Protein AF-A0A529XUH7-F1 (afdb_monomer_lite)

Sequence (146 aa):
YGPSGLPHIGTFGEVARTTMVRHAFRVLTQDKVKTKLLCFSDDMDGMRKIPDNVPDRAALEPYLHMPLTSVPNPFGGDYASFADHNNAMLCRFLDTFGFDYEFASATKYYKAGRFDEVLLRAAERYDDIMGVMLPTLGPERQATYS

pLDDT: mean 94.02, std 7.3, range [49.97, 98.38]

Foldseek 3Di:
DELLDADDVVNVVVLVVVVVVVVVVCVVCVVPDDDAAEDEYAQQFFNQDRDPPFPDRVQQVVRGGGRQLPACCRPDDDQRGSSSVRLVNSVVVCVVVPRGHHYHYPVVCVVVCVCVVVVVVCVVCVVVVCVVVLVVDDPVVNVVVD

Secondary structure (DSSP, 8-state):
---SS---HHHHHHHHHHHHHHHHHHHHHTT-S----EEEE-TTSB--S--TTSS-SGGGGGGTTSBGGGSPPSS-SS-SSHHHHHHHHHHHHHHHTT---EEEEHHHHHHTTTTHHHHHHHHHTHHHHHHHHGGGS-HHHHTT--

Structure (mmCIF, N/CA/C/O backbone):
data_AF-A0A529XUH7-F1
#
_entry.id   AF-A0A529XUH7-F1
#
loop_
_atom_site.group_PDB
_atom_site.id
_atom_site.type_symbol
_atom_site.label_atom_id
_atom_site.label_alt_id
_atom_site.label_comp_id
_atom_site.label_asym_id
_atom_site.label_entity_id
_atom_site.label_seq_id
_atom_site.pdbx_PDB_ins_code
_atom_site.Cartn_x
_atom_site.Cartn_y
_atom_site.Cartn_z
_atom_site.occupancy
_atom_site.B_iso_or_equiv
_atom_site.auth_seq_id
_atom_site.auth_comp_id
_atom_site.auth_asym_id
_atom_site.auth_atom_id
_atom_site.pdbx_PDB_model_num
ATOM 1 N N . TYR A 1 1 ? 2.245 0.420 2.020 1.00 90.19 1 TYR A N 1
ATOM 2 C CA . TYR A 1 1 ? 3.529 -0.327 2.006 1.00 90.19 1 TYR A CA 1
ATOM 3 C C . TYR A 1 1 ? 3.799 -0.687 0.569 1.00 90.19 1 TYR A C 1
ATOM 5 O O . TYR A 1 1 ? 2.975 -1.371 -0.015 1.00 90.19 1 TYR A O 1
ATOM 13 N N . GLY A 1 2 ? 4.912 -0.232 -0.004 1.00 92.12 2 GLY A N 1
ATOM 14 C CA . GLY A 1 2 ? 5.299 -0.638 -1.354 1.00 92.12 2 GLY A CA 1
ATOM 15 C C . GLY A 1 2 ? 6.023 -1.986 -1.309 1.00 92.12 2 GLY A C 1
ATOM 16 O O . GLY A 1 2 ? 7.151 -2.020 -0.809 1.00 92.12 2 GLY A O 1
ATOM 17 N N . PRO A 1 3 ? 5.456 -3.086 -1.840 1.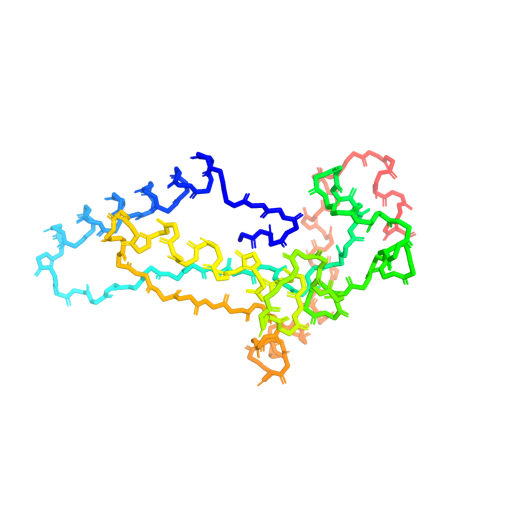00 91.88 3 PRO A N 1
ATOM 18 C CA . PRO A 1 3 ? 6.078 -4.411 -1.801 1.00 91.88 3 PRO A CA 1
ATOM 19 C C . PRO A 1 3 ? 7.177 -4.565 -2.862 1.00 91.88 3 PRO A C 1
ATOM 21 O O . PRO A 1 3 ? 7.343 -5.626 -3.457 1.00 91.88 3 PRO A O 1
ATOM 24 N N . SER A 1 4 ? 7.948 -3.503 -3.109 1.00 87.12 4 SER A N 1
ATOM 25 C CA . SER A 1 4 ? 9.126 -3.506 -3.982 1.00 87.12 4 SER A CA 1
ATOM 26 C C . SER A 1 4 ? 10.385 -4.033 -3.276 1.00 87.12 4 SER A C 1
ATOM 28 O O . SER A 1 4 ? 11.462 -4.050 -3.863 1.00 87.12 4 SER A O 1
ATOM 30 N N . GLY A 1 5 ? 10.275 -4.409 -2.001 1.00 87.94 5 GLY A N 1
ATOM 31 C CA . GLY A 1 5 ? 11.354 -4.957 -1.187 1.00 87.94 5 GLY A CA 1
ATOM 32 C C . GLY A 1 5 ? 10.837 -5.488 0.148 1.00 87.94 5 GLY A C 1
ATOM 33 O O . GLY A 1 5 ? 9.671 -5.296 0.497 1.00 87.94 5 GLY A O 1
ATOM 34 N N . LEU A 1 6 ? 11.711 -6.155 0.899 1.00 90.12 6 LEU A N 1
ATOM 35 C CA . LEU A 1 6 ? 11.368 -6.759 2.187 1.00 90.12 6 LEU A CA 1
ATOM 36 C C . LEU A 1 6 ? 10.970 -5.708 3.241 1.00 90.12 6 LEU A C 1
ATOM 38 O O . LEU A 1 6 ? 11.495 -4.589 3.221 1.00 90.12 6 LEU A O 1
ATOM 42 N N . PRO A 1 7 ? 10.074 -6.057 4.186 1.00 91.31 7 PRO A N 1
ATOM 43 C CA . PRO A 1 7 ? 9.758 -5.182 5.309 1.00 91.31 7 PRO A CA 1
ATOM 44 C C . PRO A 1 7 ? 11.017 -4.903 6.142 1.00 91.31 7 PRO A C 1
ATOM 46 O O . PRO A 1 7 ? 11.834 -5.790 6.384 1.00 91.31 7 PRO A O 1
ATOM 49 N N . HIS A 1 8 ? 11.165 -3.662 6.600 1.00 90.88 8 HIS A N 1
ATOM 50 C CA . HIS A 1 8 ? 12.285 -3.231 7.440 1.00 90.88 8 HIS A CA 1
ATOM 51 C C . HIS A 1 8 ? 11.778 -2.513 8.697 1.00 90.88 8 HIS A C 1
ATOM 53 O O . HIS A 1 8 ? 10.577 -2.325 8.894 1.00 90.88 8 HIS A O 1
ATOM 59 N N . ILE A 1 9 ? 12.696 -2.062 9.558 1.00 93.38 9 ILE A N 1
ATOM 60 C CA . ILE A 1 9 ? 12.350 -1.392 10.825 1.00 93.38 9 ILE A CA 1
ATOM 61 C C . ILE A 1 9 ? 11.463 -0.145 10.640 1.00 93.38 9 ILE A C 1
ATOM 63 O O . ILE A 1 9 ? 10.689 0.212 11.525 1.00 93.38 9 ILE A O 1
ATOM 67 N N . GLY A 1 10 ? 11.525 0.495 9.470 1.00 93.19 10 GLY A N 1
ATOM 68 C CA . GLY A 1 10 ? 10.641 1.605 9.114 1.00 93.19 10 GLY A CA 1
ATOM 69 C C . GLY A 1 10 ? 9.190 1.149 8.959 1.00 93.19 10 GLY A C 1
ATOM 70 O O . GLY A 1 10 ? 8.304 1.749 9.563 1.00 93.19 10 GLY A O 1
ATOM 71 N N . THR A 1 11 ? 8.966 0.038 8.250 1.00 92.50 11 THR A N 1
ATOM 72 C CA . THR A 1 11 ? 7.651 -0.608 8.102 1.00 92.50 11 THR A CA 1
ATOM 73 C C . THR A 1 11 ? 7.065 -0.998 9.458 1.00 92.50 11 THR A C 1
ATOM 75 O O . THR A 1 11 ? 5.899 -0.724 9.732 1.00 92.50 11 THR A O 1
ATOM 78 N N . PHE A 1 12 ? 7.889 -1.566 10.348 1.00 94.25 12 PHE A N 1
ATOM 79 C CA . PHE A 1 12 ? 7.486 -1.829 11.732 1.00 94.25 12 PHE A CA 1
ATOM 80 C C . PHE A 1 12 ? 7.043 -0.547 12.438 1.00 94.25 12 PHE A C 1
ATOM 82 O O . PHE A 1 12 ? 5.968 -0.501 13.028 1.00 94.25 12 PHE A O 1
ATOM 89 N N . GLY A 1 13 ? 7.863 0.504 12.360 1.00 95.69 13 GLY A N 1
ATOM 90 C CA . GLY A 1 13 ? 7.588 1.780 13.011 1.00 95.69 13 GLY A CA 1
ATOM 91 C C . GLY A 1 13 ? 6.272 2.414 12.556 1.00 95.69 13 GLY A C 1
ATOM 92 O O . GLY A 1 13 ? 5.567 2.992 13.380 1.00 95.69 13 GLY A O 1
ATOM 93 N N . GLU A 1 14 ? 5.915 2.298 11.277 1.00 94.81 14 GLU A N 1
ATOM 94 C CA . GLU A 1 14 ? 4.631 2.782 10.752 1.00 94.81 14 GLU A CA 1
ATOM 95 C C . GLU A 1 14 ? 3.436 2.056 11.380 1.00 94.81 14 GLU A C 1
ATOM 97 O O . GLU A 1 14 ? 2.524 2.710 11.894 1.00 94.81 14 GLU A O 1
ATOM 102 N N . VAL A 1 15 ? 3.455 0.720 11.414 1.00 95.94 15 VAL A N 1
ATOM 103 C CA . VAL A 1 15 ? 2.365 -0.069 12.012 1.00 95.94 15 VAL A CA 1
ATOM 104 C C . VAL A 1 15 ? 2.319 0.114 13.531 1.00 95.94 15 VAL A C 1
ATOM 106 O O . VAL A 1 15 ? 1.240 0.298 14.100 1.00 95.94 15 VAL A O 1
ATOM 109 N N . ALA A 1 16 ? 3.478 0.148 14.192 1.00 97.06 16 ALA A N 1
ATOM 110 C CA . ALA A 1 16 ? 3.589 0.351 15.632 1.00 97.06 16 ALA A CA 1
ATOM 111 C C . ALA A 1 16 ? 3.014 1.705 16.066 1.00 97.06 16 ALA A C 1
ATOM 113 O O . ALA A 1 16 ? 2.186 1.751 16.976 1.00 97.06 16 ALA A O 1
ATOM 114 N N . ARG A 1 17 ? 3.379 2.805 15.391 1.00 97.56 17 ARG A N 1
ATOM 115 C CA . ARG A 1 17 ? 2.857 4.144 15.718 1.00 97.56 17 ARG A CA 1
ATOM 116 C C . ARG A 1 17 ? 1.345 4.223 15.541 1.00 97.56 17 ARG A C 1
ATOM 118 O O . ARG A 1 17 ? 0.653 4.696 16.441 1.00 97.56 17 ARG A O 1
ATOM 125 N N . THR A 1 18 ? 0.813 3.713 14.432 1.00 97.00 18 THR A N 1
ATOM 126 C CA . THR A 1 18 ? -0.641 3.686 14.208 1.00 97.00 18 THR A CA 1
ATOM 127 C C . THR A 1 18 ? -1.353 2.829 15.255 1.00 97.00 18 THR A C 1
ATOM 129 O O . THR A 1 18 ? -2.420 3.202 15.743 1.00 97.00 18 THR A O 1
ATOM 132 N N . THR A 1 19 ? -0.738 1.721 15.676 1.00 97.19 19 THR A N 1
ATOM 133 C CA . THR A 1 19 ? -1.258 0.870 16.755 1.00 97.19 19 THR A CA 1
ATOM 134 C C . THR A 1 19 ? -1.298 1.608 18.093 1.00 97.19 19 THR A C 1
ATOM 136 O O . THR A 1 19 ? -2.304 1.522 18.793 1.00 97.19 19 THR A O 1
ATOM 139 N N . MET A 1 20 ? -0.262 2.383 18.437 1.00 97.88 20 MET A N 1
ATOM 140 C CA . MET A 1 20 ? -0.237 3.201 19.658 1.00 97.88 20 MET A CA 1
ATOM 141 C C . MET A 1 20 ? -1.360 4.247 19.663 1.00 97.88 20 MET A C 1
ATOM 143 O O . MET A 1 20 ? -2.070 4.384 20.659 1.00 97.88 20 MET A O 1
ATOM 147 N N . VAL A 1 21 ? -1.578 4.937 18.536 1.00 98.00 21 VAL A N 1
ATOM 148 C CA . VAL A 1 21 ? -2.680 5.906 18.386 1.00 98.00 21 VAL A CA 1
ATOM 149 C C . VAL A 1 21 ? -4.038 5.213 18.511 1.00 98.00 21 VAL A C 1
ATOM 151 O O . VAL A 1 21 ? -4.900 5.668 19.265 1.00 98.00 21 VAL A O 1
ATOM 154 N N . ARG A 1 22 ? -4.224 4.074 17.830 1.00 97.62 22 ARG A N 1
ATOM 155 C CA . ARG A 1 22 ? -5.447 3.267 17.934 1.00 97.62 22 ARG A CA 1
ATOM 156 C C . ARG A 1 22 ? -5.695 2.811 19.371 1.00 97.62 22 ARG A C 1
ATOM 158 O O . ARG A 1 22 ? -6.832 2.864 19.829 1.00 97.62 22 ARG A O 1
ATOM 165 N N . HIS A 1 23 ? -4.658 2.381 20.086 1.00 97.62 23 HIS A N 1
ATOM 166 C CA . HIS A 1 23 ? -4.763 1.980 21.485 1.00 97.62 23 HIS A CA 1
ATOM 167 C C . HIS A 1 23 ? -5.216 3.146 22.370 1.00 97.62 23 HIS A C 1
ATOM 169 O O . HIS A 1 23 ? -6.195 3.000 23.098 1.00 97.62 23 HIS A O 1
ATOM 175 N N . ALA A 1 24 ? -4.586 4.319 22.251 1.00 98.38 24 ALA A N 1
ATOM 176 C CA . ALA A 1 24 ? -4.993 5.509 22.998 1.00 98.38 24 ALA A CA 1
ATOM 177 C C . ALA A 1 24 ? -6.465 5.875 22.732 1.00 98.38 24 ALA A C 1
ATOM 179 O O . ALA A 1 24 ? -7.225 6.118 23.669 1.00 98.38 24 ALA A O 1
ATOM 180 N N . PHE A 1 25 ? -6.902 5.833 21.470 1.00 98.31 25 PHE A N 1
ATOM 181 C CA . PHE A 1 25 ? -8.297 6.084 21.103 1.00 98.31 25 PHE A CA 1
ATOM 182 C C . PHE A 1 25 ? -9.264 5.062 21.721 1.00 98.31 25 PHE A C 1
ATOM 184 O O . PHE A 1 25 ? -10.310 5.433 22.257 1.00 98.31 25 PHE A O 1
ATOM 191 N N . ARG A 1 26 ? -8.915 3.773 21.691 1.00 98.00 26 ARG A N 1
ATOM 192 C CA . ARG A 1 26 ? -9.705 2.700 22.315 1.00 98.00 26 ARG A CA 1
ATOM 193 C C . ARG A 1 26 ? -9.840 2.889 23.826 1.00 98.00 26 ARG A C 1
ATOM 195 O O . ARG A 1 26 ? -10.947 2.782 24.345 1.00 98.00 26 ARG A O 1
ATOM 202 N N . VAL A 1 27 ? -8.751 3.248 24.510 1.00 98.31 27 VAL A N 1
ATOM 203 C CA . VAL A 1 27 ? -8.752 3.541 25.954 1.00 98.31 27 VAL A CA 1
ATOM 204 C C . VAL A 1 27 ? -9.662 4.730 26.272 1.00 98.31 27 VAL A C 1
ATOM 206 O O . VAL A 1 27 ? -10.532 4.620 27.134 1.00 98.31 27 VAL A O 1
ATOM 209 N N . LEU A 1 28 ? -9.526 5.842 25.541 1.00 98.38 28 LEU A N 1
ATOM 210 C CA . LEU A 1 28 ? -10.346 7.045 25.742 1.00 98.38 28 LEU A CA 1
ATOM 211 C C . LEU A 1 28 ? -11.838 6.798 25.491 1.00 98.38 28 LEU A C 1
ATOM 213 O O . LEU A 1 28 ? -12.691 7.365 26.170 1.00 98.38 28 LEU A O 1
ATOM 217 N N . THR A 1 29 ? -12.158 5.945 24.520 1.00 98.31 29 THR A N 1
ATOM 218 C CA . THR A 1 29 ? -13.543 5.617 24.157 1.00 98.31 29 THR A CA 1
ATOM 219 C C . THR A 1 29 ? -14.107 4.425 24.927 1.00 98.31 29 THR A C 1
ATOM 221 O O . THR A 1 29 ? -15.269 4.077 24.715 1.00 98.31 29 THR A O 1
ATOM 224 N N . GLN A 1 30 ? -13.326 3.811 25.827 1.00 97.69 30 GLN A N 1
ATOM 225 C CA . GLN A 1 30 ? -13.686 2.576 26.536 1.00 97.69 30 GLN A CA 1
ATOM 226 C C . GLN A 1 30 ? -14.168 1.480 25.572 1.00 97.69 30 GLN A C 1
ATOM 228 O O . GLN A 1 30 ? -15.177 0.823 25.822 1.00 97.69 30 GLN A O 1
ATOM 233 N N . ASP A 1 31 ? -13.505 1.363 24.418 1.00 97.50 31 ASP A N 1
ATOM 234 C CA . ASP A 1 31 ? -13.850 0.437 23.333 1.00 97.50 31 ASP A CA 1
ATOM 235 C C . ASP A 1 31 ? -15.295 0.564 22.785 1.00 97.50 31 ASP A C 1
ATOM 237 O O . ASP A 1 31 ? -15.755 -0.295 22.031 1.00 97.50 31 ASP A O 1
ATOM 241 N N . LYS A 1 32 ? -16.021 1.656 23.084 1.00 98.25 32 LYS A N 1
ATOM 242 C CA . LYS A 1 32 ? -17.388 1.892 22.565 1.00 98.25 32 LYS A CA 1
ATOM 243 C C . LYS A 1 32 ? -17.414 2.140 21.058 1.00 98.25 32 LYS A C 1
ATOM 245 O O . LYS A 1 32 ? -18.438 1.925 20.413 1.00 98.25 32 LYS A O 1
ATOM 250 N N . VAL A 1 33 ? -16.296 2.597 20.493 1.00 97.50 33 VAL A N 1
ATOM 251 C CA . VAL A 1 33 ? -16.131 2.833 19.057 1.00 97.50 33 VAL A CA 1
ATOM 252 C C . VAL A 1 33 ? -15.225 1.750 18.483 1.00 97.50 33 VAL A C 1
ATOM 254 O O . VAL A 1 33 ? -14.057 1.631 18.854 1.00 97.50 33 VAL A O 1
ATOM 257 N N . LYS A 1 34 ? -15.759 0.962 17.545 1.00 96.31 34 LYS A N 1
ATOM 258 C CA . LYS A 1 34 ? -14.978 -0.067 16.851 1.00 96.31 34 LYS A CA 1
ATOM 259 C C . LYS A 1 34 ? -13.894 0.586 15.999 1.00 96.31 34 LYS A C 1
ATOM 261 O O . LYS A 1 34 ? -14.145 1.559 15.296 1.00 96.31 34 LYS A O 1
ATOM 266 N N . THR A 1 35 ? -12.700 0.006 16.023 1.00 97.06 35 THR A N 1
ATOM 267 C CA . THR A 1 35 ? -11.559 0.472 15.228 1.00 97.06 35 THR A CA 1
ATOM 268 C C . THR A 1 35 ? -10.911 -0.687 14.492 1.00 97.06 35 THR A C 1
ATOM 270 O O . THR A 1 35 ? -10.843 -1.807 15.003 1.00 97.06 35 THR A O 1
ATOM 273 N N . LYS A 1 36 ? -10.379 -0.393 13.308 1.00 96.56 36 LYS A N 1
ATOM 274 C CA . LYS A 1 36 ? -9.644 -1.332 12.464 1.00 96.56 36 LYS A CA 1
ATOM 275 C C . LYS A 1 36 ? -8.371 -0.650 11.979 1.00 96.56 36 LYS A C 1
ATOM 277 O O . LYS A 1 36 ? -8.436 0.489 11.524 1.00 96.56 36 LYS A O 1
ATOM 282 N N . LEU A 1 37 ? -7.236 -1.335 12.089 1.00 97.06 37 LEU A N 1
ATOM 283 C CA . LEU A 1 37 ? -5.997 -0.911 11.445 1.00 97.06 37 LEU A CA 1
ATOM 284 C C . LEU A 1 37 ? -5.931 -1.600 10.083 1.00 97.06 37 LEU A C 1
ATOM 286 O O . LEU A 1 37 ? -5.914 -2.824 10.021 1.00 97.06 37 LEU A O 1
ATOM 290 N N . LEU A 1 38 ? -5.920 -0.823 9.002 1.00 97.00 38 LEU A N 1
ATOM 291 C CA . LEU A 1 38 ? -5.753 -1.350 7.650 1.00 97.00 38 LEU A CA 1
ATOM 292 C C . LEU A 1 38 ? -4.277 -1.240 7.254 1.00 97.00 38 LEU A C 1
ATOM 294 O O . LEU A 1 38 ? -3.744 -0.135 7.165 1.00 97.00 38 LEU A O 1
ATOM 298 N N . CYS A 1 39 ? -3.617 -2.371 7.020 1.00 97.06 39 CYS A N 1
ATOM 299 C CA . CYS A 1 39 ? -2.288 -2.403 6.424 1.00 97.06 39 CYS A CA 1
ATOM 300 C C . CYS A 1 39 ? -2.447 -2.510 4.905 1.00 97.06 39 CYS A C 1
ATOM 302 O O . CYS A 1 39 ? -2.705 -3.585 4.363 1.00 97.06 39 CYS A O 1
ATOM 304 N N . PHE A 1 40 ? -2.366 -1.366 4.231 1.00 97.50 40 PHE A N 1
ATOM 305 C CA . PHE A 1 40 ? -2.563 -1.271 2.790 1.00 97.50 40 PHE A CA 1
ATOM 306 C C . PHE A 1 40 ? -1.236 -1.475 2.046 1.00 97.50 40 PHE A C 1
ATOM 308 O O . PHE A 1 40 ? -0.237 -0.809 2.341 1.00 97.50 40 PHE A O 1
ATOM 315 N N . SER A 1 41 ? -1.221 -2.410 1.100 1.00 97.88 41 SER A N 1
ATOM 316 C CA . SER A 1 41 ? -0.096 -2.686 0.215 1.00 97.88 41 SER A CA 1
ATOM 317 C C . SER A 1 41 ? -0.333 -2.057 -1.148 1.00 97.88 41 SER A C 1
ATOM 319 O O . SER A 1 41 ? -1.310 -2.381 -1.822 1.00 97.88 41 SER A O 1
ATOM 321 N N . ASP A 1 42 ? 0.595 -1.205 -1.567 1.00 97.31 42 ASP A N 1
ATOM 322 C CA . ASP A 1 42 ? 0.609 -0.498 -2.849 1.00 97.31 42 ASP A CA 1
ATOM 323 C C . ASP A 1 42 ? 1.138 -1.426 -3.959 1.00 97.31 42 ASP A C 1
ATOM 325 O O . ASP A 1 42 ? 1.987 -1.079 -4.771 1.00 97.3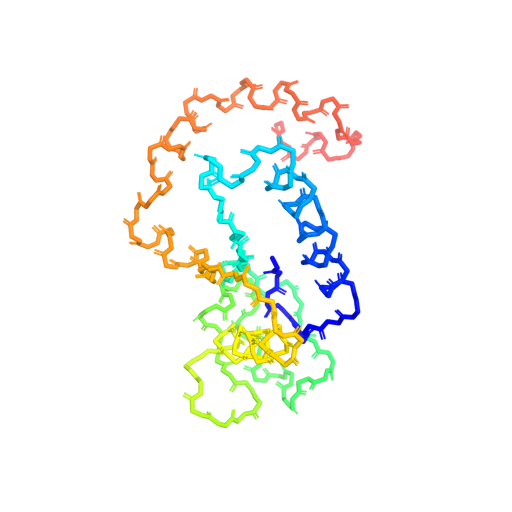1 42 ASP A O 1
ATOM 329 N N . ASP A 1 43 ? 0.669 -2.674 -3.967 1.00 97.62 43 ASP A N 1
ATOM 330 C CA . ASP A 1 43 ? 1.178 -3.767 -4.803 1.00 97.62 43 ASP A CA 1
ATOM 331 C C . ASP A 1 43 ? 0.833 -3.657 -6.297 1.00 97.62 43 ASP A C 1
ATOM 333 O O . ASP A 1 43 ? 1.282 -4.469 -7.108 1.00 97.62 43 ASP A O 1
ATOM 337 N N . MET A 1 44 ? 0.054 -2.640 -6.659 1.00 97.81 44 MET A N 1
ATOM 338 C CA . MET A 1 44 ? -0.227 -2.270 -8.042 1.00 97.81 44 MET A CA 1
ATOM 339 C C . MET A 1 44 ? 0.790 -1.263 -8.598 1.00 97.81 44 MET A C 1
ATOM 341 O O . MET A 1 44 ? 0.808 -1.039 -9.809 1.00 97.81 44 MET A O 1
ATOM 345 N N . ASP A 1 45 ? 1.646 -0.680 -7.749 1.00 96.81 45 ASP A N 1
ATOM 346 C CA . ASP A 1 45 ? 2.701 0.228 -8.193 1.00 96.81 45 ASP A CA 1
ATOM 347 C C . ASP A 1 45 ? 3.618 -0.455 -9.209 1.00 96.81 45 ASP A C 1
ATOM 349 O O . ASP A 1 45 ? 3.920 -1.648 -9.115 1.00 96.81 45 ASP A O 1
ATOM 353 N N . GLY A 1 46 ? 4.092 0.324 -10.180 1.00 96.56 46 GLY A N 1
ATOM 354 C CA . GLY A 1 46 ? 5.040 -0.158 -11.175 1.00 96.56 46 GLY A CA 1
ATOM 355 C C . GLY A 1 46 ? 6.401 -0.493 -10.558 1.00 96.56 46 GLY A C 1
ATOM 356 O O . GLY A 1 46 ? 6.914 0.250 -9.712 1.00 96.56 46 GLY A O 1
ATOM 357 N N . MET A 1 47 ? 7.048 -1.562 -11.027 1.00 95.88 47 MET A N 1
ATOM 358 C CA . MET A 1 47 ? 8.428 -1.886 -10.663 1.00 95.88 47 MET A CA 1
ATOM 359 C C . MET A 1 47 ? 9.388 -0.823 -11.219 1.00 95.88 47 MET A C 1
ATOM 361 O O . MET A 1 47 ? 9.873 -0.917 -12.342 1.00 95.88 47 MET A O 1
ATOM 365 N N . ARG A 1 48 ? 9.653 0.225 -10.429 1.00 94.12 48 ARG A N 1
ATOM 366 C CA . ARG A 1 48 ? 10.491 1.371 -10.839 1.00 94.12 48 ARG A CA 1
ATOM 367 C C . ARG A 1 48 ? 11.980 1.048 -10.932 1.00 94.12 48 ARG A C 1
ATOM 369 O O . ARG A 1 48 ? 12.707 1.717 -11.656 1.00 94.12 48 ARG A O 1
ATOM 376 N N . LYS A 1 49 ? 12.440 0.082 -10.141 1.00 93.56 49 LYS A N 1
ATOM 377 C CA . LYS A 1 49 ? 13.828 -0.381 -10.092 1.00 93.56 49 LYS A CA 1
ATOM 378 C C . LYS A 1 49 ? 13.856 -1.850 -9.701 1.00 93.56 49 LYS A C 1
ATOM 380 O O . LYS A 1 49 ? 12.993 -2.293 -8.944 1.00 93.56 49 LYS A O 1
ATOM 385 N N . ILE A 1 50 ? 14.872 -2.563 -10.166 1.00 93.88 50 ILE A N 1
ATOM 386 C CA . ILE A 1 50 ? 15.125 -3.953 -9.785 1.00 93.88 50 ILE A CA 1
ATOM 387 C C . ILE A 1 50 ? 16.016 -3.941 -8.537 1.00 93.88 50 ILE A C 1
ATOM 389 O O . ILE A 1 50 ? 17.108 -3.365 -8.606 1.00 93.88 50 ILE A O 1
ATOM 393 N N . PRO A 1 51 ? 15.579 -4.514 -7.401 1.00 90.25 51 PRO A N 1
ATOM 394 C CA . PRO A 1 51 ? 16.396 -4.563 -6.192 1.00 90.25 51 PRO A CA 1
ATOM 395 C C . PRO A 1 51 ? 17.683 -5.366 -6.397 1.00 90.25 51 PRO A C 1
ATOM 397 O O . PRO A 1 51 ? 17.690 -6.363 -7.111 1.00 90.25 51 PRO A O 1
ATOM 400 N N . ASP A 1 52 ? 18.772 -4.965 -5.740 1.00 88.56 52 ASP A N 1
ATOM 401 C CA . ASP A 1 52 ? 20.074 -5.632 -5.900 1.00 88.56 52 ASP A CA 1
ATOM 402 C C . ASP A 1 52 ? 20.131 -7.022 -5.243 1.00 88.56 52 ASP A C 1
ATOM 404 O O . ASP A 1 52 ? 21.020 -7.810 -5.543 1.00 88.56 52 ASP A O 1
ATOM 408 N N . ASN A 1 53 ? 19.192 -7.326 -4.344 1.00 84.12 53 ASN A N 1
ATOM 409 C CA . ASN A 1 53 ? 19.133 -8.573 -3.582 1.00 84.12 53 ASN A CA 1
ATOM 410 C C . ASN A 1 53 ? 18.277 -9.670 -4.241 1.00 84.12 53 ASN A C 1
ATOM 412 O O . ASN A 1 53 ? 18.019 -10.692 -3.604 1.00 84.12 53 ASN A O 1
ATOM 416 N N . VAL A 1 54 ? 17.795 -9.459 -5.470 1.00 91.94 54 VAL A N 1
ATOM 417 C CA . VAL A 1 54 ? 17.085 -10.506 -6.222 1.00 91.94 54 VAL A CA 1
ATOM 418 C C . VAL A 1 54 ? 18.085 -11.500 -6.828 1.00 91.94 54 VAL A C 1
ATOM 420 O O . VAL A 1 54 ? 19.171 -11.081 -7.231 1.00 91.94 54 VAL A O 1
ATOM 423 N N . PRO A 1 55 ? 17.741 -12.797 -6.936 1.00 91.75 55 PRO A N 1
ATOM 424 C CA . PRO A 1 55 ? 18.661 -13.807 -7.470 1.00 91.75 55 PRO A CA 1
ATOM 425 C C . PRO A 1 55 ? 19.098 -13.578 -8.921 1.00 91.75 55 PRO A C 1
ATOM 427 O O . PRO A 1 55 ? 20.260 -13.804 -9.248 1.00 91.75 55 PRO A O 1
ATOM 430 N N . ASP A 1 56 ? 18.185 -13.118 -9.778 1.00 92.56 56 ASP A N 1
ATOM 431 C CA . ASP A 1 56 ? 18.459 -12.824 -11.185 1.00 92.56 56 ASP A CA 1
ATOM 432 C C . ASP A 1 56 ? 17.823 -11.485 -11.567 1.00 92.56 56 ASP A C 1
ATOM 434 O O . ASP A 1 56 ? 16.601 -11.341 -11.626 1.00 92.56 56 ASP A O 1
ATOM 438 N N . ARG A 1 57 ? 18.673 -10.480 -11.791 1.00 94.19 57 ARG A N 1
ATOM 439 C CA . ARG A 1 57 ? 18.230 -9.140 -12.188 1.00 94.19 57 ARG A CA 1
ATOM 440 C C . ARG A 1 57 ? 17.814 -9.091 -13.652 1.00 94.19 57 ARG A C 1
ATOM 442 O O . ARG A 1 57 ? 16.819 -8.440 -13.954 1.00 94.19 57 ARG A O 1
ATOM 449 N N . ALA A 1 58 ? 18.537 -9.782 -14.531 1.00 94.94 58 ALA A N 1
ATOM 450 C CA . ALA A 1 58 ? 18.288 -9.758 -15.969 1.00 94.94 58 ALA A CA 1
ATOM 451 C C . ALA A 1 58 ? 16.920 -10.371 -16.297 1.00 94.94 58 ALA A C 1
ATOM 453 O O . ALA A 1 58 ? 16.182 -9.844 -17.125 1.00 94.94 58 ALA A O 1
ATOM 454 N N . ALA A 1 59 ? 16.524 -11.419 -15.565 1.00 94.62 59 ALA A N 1
ATOM 455 C CA . ALA A 1 59 ? 15.195 -12.019 -15.683 1.00 94.62 59 ALA A CA 1
ATOM 456 C C . ALA A 1 59 ? 14.041 -11.044 -15.376 1.00 94.62 59 ALA A C 1
ATOM 458 O O . ALA A 1 59 ? 12.921 -11.256 -15.843 1.00 94.62 59 ALA A O 1
ATOM 459 N N . LEU A 1 60 ? 14.294 -9.982 -14.602 1.00 95.94 60 LEU A N 1
ATOM 460 C CA . LEU A 1 60 ? 13.283 -9.000 -14.207 1.00 95.94 60 LEU A CA 1
ATOM 461 C C . LEU A 1 60 ? 13.276 -7.734 -15.077 1.00 95.94 60 LEU A C 1
ATOM 463 O O . LEU A 1 60 ? 12.294 -6.996 -15.043 1.00 95.94 60 LEU A O 1
ATOM 467 N N . GLU A 1 61 ? 14.306 -7.486 -15.890 1.00 96.19 61 GLU A N 1
ATOM 468 C CA . GLU A 1 61 ? 14.382 -6.315 -16.783 1.00 96.19 61 GLU A CA 1
ATOM 469 C C . GLU A 1 61 ? 13.147 -6.122 -17.678 1.00 96.19 61 GLU A C 1
ATOM 471 O O . GLU A 1 61 ? 12.648 -4.993 -17.733 1.00 96.19 61 GLU A O 1
ATOM 476 N N . PRO A 1 62 ? 12.567 -7.176 -18.296 1.00 97.44 62 PRO A N 1
ATOM 477 C CA . PRO A 1 62 ? 11.372 -7.028 -19.130 1.00 97.44 62 PRO A CA 1
ATOM 478 C C . PRO A 1 62 ? 10.125 -6.552 -18.373 1.00 97.44 62 PRO A C 1
ATOM 480 O O . PRO A 1 62 ? 9.161 -6.120 -18.999 1.00 97.44 62 PRO A O 1
ATOM 483 N N . TYR A 1 63 ? 10.127 -6.641 -17.041 1.00 96.94 63 TYR A N 1
ATOM 484 C CA . TYR A 1 63 ? 8.980 -6.330 -16.190 1.00 96.94 63 TYR A CA 1
ATOM 485 C C . TYR A 1 63 ? 9.075 -4.945 -15.533 1.00 96.94 63 TYR A C 1
ATOM 487 O O . TYR A 1 63 ? 8.233 -4.598 -14.699 1.00 96.94 63 TYR A O 1
ATOM 495 N N . LEU A 1 64 ? 10.087 -4.135 -15.874 1.00 96.56 64 LEU A N 1
ATOM 496 C CA . LEU A 1 64 ? 10.172 -2.745 -15.419 1.00 96.56 64 LEU A CA 1
ATOM 497 C C . LEU A 1 64 ? 8.885 -1.984 -15.764 1.00 96.56 64 LEU A C 1
ATOM 499 O O . LEU A 1 64 ? 8.291 -2.165 -16.823 1.00 96.56 64 LEU A O 1
ATOM 503 N N . HIS A 1 65 ? 8.451 -1.128 -14.839 1.00 95.81 65 HIS A N 1
ATOM 504 C CA . HIS A 1 65 ? 7.205 -0.353 -14.901 1.00 95.81 65 HIS A CA 1
ATOM 505 C C . HIS A 1 65 ? 5.898 -1.162 -14.877 1.00 95.81 65 HIS A C 1
ATOM 507 O O . HIS A 1 65 ? 4.836 -0.557 -14.727 1.00 95.81 65 HIS A O 1
ATOM 513 N N . MET A 1 66 ? 5.937 -2.497 -14.937 1.00 97.62 66 MET A N 1
ATOM 514 C CA . MET A 1 66 ? 4.743 -3.321 -14.737 1.00 97.62 66 MET A CA 1
ATOM 515 C C . MET A 1 66 ? 4.334 -3.338 -13.256 1.00 97.62 66 MET A C 1
ATOM 517 O O . MET A 1 66 ? 5.211 -3.230 -12.393 1.00 97.62 66 MET A O 1
ATOM 521 N N . PRO A 1 67 ? 3.034 -3.498 -12.935 1.00 97.81 67 PRO A N 1
ATOM 522 C CA . PRO A 1 67 ? 2.574 -3.661 -11.556 1.00 97.81 67 PRO A CA 1
ATOM 523 C C . PRO A 1 67 ? 3.332 -4.778 -10.837 1.00 97.81 67 PRO A C 1
ATOM 525 O O . PRO A 1 67 ? 3.536 -5.841 -11.423 1.00 97.81 67 PRO A O 1
ATOM 528 N N . LEU A 1 68 ? 3.702 -4.584 -9.568 1.00 97.88 68 LEU A N 1
ATOM 529 C CA . LEU A 1 68 ? 4.456 -5.583 -8.792 1.00 97.88 68 LEU A CA 1
ATOM 530 C C . LEU A 1 68 ? 3.729 -6.939 -8.679 1.00 97.88 68 LEU A C 1
ATOM 532 O O . LEU A 1 68 ? 4.382 -7.977 -8.578 1.00 97.88 68 LEU A O 1
ATOM 536 N N . THR A 1 69 ? 2.394 -6.951 -8.745 1.00 97.94 69 THR A N 1
ATOM 537 C CA . THR A 1 69 ? 1.566 -8.173 -8.823 1.00 97.94 69 THR A CA 1
ATOM 538 C C . THR A 1 69 ? 1.589 -8.887 -10.176 1.00 97.94 69 THR A C 1
ATOM 540 O O . THR A 1 69 ? 1.110 -10.014 -10.277 1.00 97.94 69 THR A O 1
ATOM 543 N N . SER A 1 70 ? 2.146 -8.264 -11.214 1.00 97.56 70 SER A N 1
ATOM 544 C CA . SER A 1 70 ? 2.364 -8.861 -12.538 1.00 97.56 70 SER A CA 1
ATOM 545 C C . SER A 1 70 ? 3.817 -9.293 -12.765 1.00 97.56 70 SER A C 1
ATOM 547 O O . SER A 1 70 ? 4.104 -9.950 -13.763 1.00 97.56 70 SER A O 1
ATOM 549 N N . VAL A 1 71 ? 4.741 -8.924 -11.871 1.00 97.25 71 VAL A N 1
ATOM 550 C CA . VAL A 1 71 ? 6.155 -9.315 -11.957 1.00 97.25 71 VAL A CA 1
ATOM 551 C C . VAL A 1 71 ? 6.323 -10.734 -11.396 1.00 97.25 71 VAL A C 1
ATOM 553 O O . VAL A 1 71 ? 5.849 -10.988 -10.285 1.00 97.25 71 VAL A O 1
ATOM 556 N N . PRO A 1 72 ? 7.003 -11.663 -12.093 1.00 96.56 72 PRO A N 1
ATOM 557 C CA . PRO A 1 72 ? 7.270 -13.001 -11.572 1.00 96.56 72 PRO A CA 1
ATOM 558 C C . PRO A 1 72 ? 8.048 -12.973 -10.255 1.00 96.56 72 PRO A C 1
ATOM 560 O O . PRO A 1 72 ? 8.892 -12.107 -10.038 1.00 96.56 72 PRO A O 1
ATOM 563 N N . ASN A 1 73 ? 7.789 -13.944 -9.380 1.00 95.31 73 ASN A N 1
ATOM 564 C CA . ASN A 1 73 ? 8.527 -14.106 -8.131 1.00 95.31 73 ASN A CA 1
ATOM 565 C C . ASN A 1 73 ? 9.954 -14.649 -8.394 1.00 95.31 73 ASN A C 1
ATOM 567 O O . ASN A 1 73 ? 10.083 -15.797 -8.823 1.00 95.31 73 ASN A O 1
ATOM 571 N N . PRO A 1 74 ? 11.028 -13.896 -8.086 1.00 93.81 74 PRO A N 1
ATOM 572 C CA . PRO A 1 74 ? 12.402 -14.331 -8.322 1.00 93.81 74 PRO A CA 1
ATOM 573 C C . PRO A 1 74 ? 12.994 -15.114 -7.138 1.00 93.81 74 PRO A C 1
ATOM 575 O O . PRO A 1 74 ? 14.099 -15.628 -7.247 1.00 93.81 74 PRO A O 1
ATOM 578 N N . PHE A 1 75 ? 12.306 -15.183 -5.990 1.00 91.69 75 PHE A N 1
ATOM 579 C CA . PHE A 1 75 ? 12.853 -15.691 -4.722 1.00 91.69 75 PHE A CA 1
ATOM 580 C C . PHE A 1 75 ? 12.603 -17.192 -4.490 1.00 91.69 75 PHE A C 1
ATOM 582 O O . PHE A 1 75 ? 12.950 -17.722 -3.435 1.00 91.69 75 PHE A O 1
ATOM 589 N N . GLY A 1 76 ? 11.984 -17.877 -5.457 1.00 85.88 76 GLY A N 1
ATOM 590 C CA . GLY A 1 76 ? 11.502 -19.249 -5.301 1.00 85.88 76 GLY A CA 1
ATOM 591 C C . GLY A 1 76 ? 10.265 -19.364 -4.395 1.00 85.88 76 GLY A C 1
ATOM 592 O O . GLY A 1 76 ? 9.714 -18.368 -3.916 1.00 85.88 76 GLY A O 1
ATOM 593 N N . GLY A 1 77 ? 9.814 -20.600 -4.169 1.00 87.81 77 GLY A N 1
ATOM 594 C CA . GLY A 1 77 ? 8.563 -20.901 -3.463 1.00 87.81 77 GLY A CA 1
ATOM 595 C C . GLY A 1 77 ? 7.303 -20.636 -4.299 1.00 87.81 77 GLY A C 1
ATOM 596 O O . GLY A 1 77 ? 7.373 -20.114 -5.408 1.00 87.81 77 GLY A O 1
ATOM 597 N N . ASP A 1 78 ? 6.142 -20.966 -3.735 1.00 92.69 78 ASP A N 1
ATOM 598 C CA . ASP A 1 78 ? 4.869 -21.049 -4.474 1.00 92.69 78 ASP A CA 1
ATOM 599 C C . ASP A 1 78 ? 4.069 -19.728 -4.506 1.00 92.69 78 ASP A C 1
ATOM 601 O O . ASP A 1 78 ? 2.838 -19.727 -4.552 1.00 92.69 78 ASP A O 1
ATOM 605 N N . TYR A 1 79 ? 4.749 -18.577 -4.455 1.00 96.44 79 TYR A N 1
ATOM 606 C CA . TYR A 1 79 ? 4.088 -17.271 -4.586 1.00 96.44 79 TYR A CA 1
ATOM 607 C C . TYR A 1 79 ? 3.902 -16.905 -6.057 1.00 96.44 79 TYR A C 1
ATOM 609 O O . TYR A 1 79 ? 4.841 -17.000 -6.846 1.00 96.44 79 TYR A O 1
ATOM 617 N N . ALA A 1 80 ? 2.706 -16.430 -6.410 1.00 96.25 80 ALA A N 1
ATOM 618 C CA . ALA A 1 80 ? 2.336 -16.146 -7.795 1.00 96.25 80 ALA A CA 1
ATOM 619 C C . ALA A 1 80 ? 3.094 -14.955 -8.414 1.00 96.25 80 ALA A C 1
ATOM 621 O O . ALA A 1 80 ? 3.302 -14.930 -9.625 1.00 96.25 80 ALA A O 1
ATOM 622 N N . SER A 1 81 ? 3.524 -13.983 -7.604 1.00 97.25 81 SER A N 1
ATOM 623 C CA . SER A 1 81 ? 4.217 -12.777 -8.071 1.00 97.25 81 SER A CA 1
ATOM 624 C C . SER A 1 81 ? 5.247 -12.256 -7.065 1.00 97.25 81 SER A C 1
ATOM 626 O O . SER A 1 81 ? 5.287 -12.669 -5.900 1.00 97.25 81 SER A O 1
ATOM 628 N N . PHE A 1 82 ? 6.070 -11.307 -7.514 1.00 96.75 82 PHE A N 1
ATOM 629 C CA . PHE A 1 82 ? 7.015 -10.549 -6.695 1.00 96.75 82 PHE A CA 1
ATOM 630 C C . PHE A 1 82 ? 6.312 -9.875 -5.508 1.00 96.75 82 PHE A C 1
ATOM 632 O O . PHE A 1 82 ? 6.762 -9.982 -4.363 1.00 96.75 82 PHE A O 1
ATOM 639 N N . ALA A 1 83 ? 5.177 -9.215 -5.765 1.00 97.12 83 ALA A N 1
ATOM 640 C CA . ALA A 1 83 ? 4.368 -8.615 -4.713 1.00 97.12 83 ALA A CA 1
ATOM 641 C C . ALA A 1 83 ? 3.795 -9.656 -3.750 1.00 97.12 83 ALA A C 1
ATOM 643 O O . ALA A 1 83 ? 3.825 -9.422 -2.547 1.00 97.12 83 ALA A O 1
ATOM 644 N N . ASP A 1 84 ? 3.292 -10.793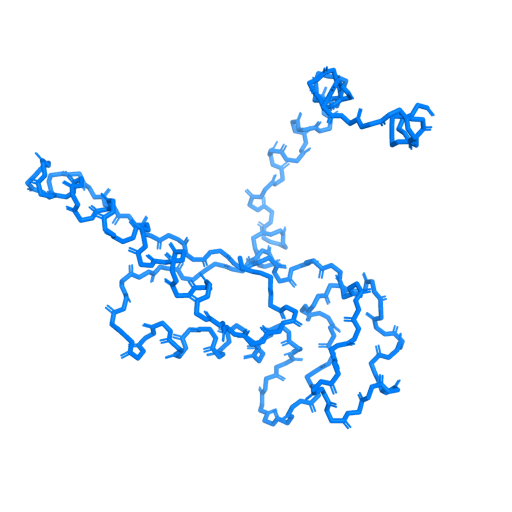 -4.241 1.00 97.62 84 ASP A N 1
ATOM 645 C CA . ASP A 1 84 ? 2.706 -11.826 -3.377 1.00 97.62 84 ASP A CA 1
ATOM 646 C C . ASP A 1 84 ? 3.736 -12.385 -2.391 1.00 97.62 84 ASP A C 1
ATOM 648 O O . ASP A 1 84 ? 3.427 -12.548 -1.209 1.00 97.62 84 ASP A O 1
ATOM 652 N N . HIS A 1 85 ? 4.976 -12.602 -2.846 1.00 96.94 85 HIS A N 1
ATOM 653 C CA . HIS A 1 85 ? 6.076 -12.989 -1.965 1.00 96.94 85 HIS A CA 1
ATOM 654 C C . HIS A 1 85 ? 6.311 -11.929 -0.880 1.00 96.94 85 HIS A C 1
ATOM 656 O O . HIS A 1 85 ? 6.243 -12.232 0.312 1.00 96.94 85 HIS A O 1
ATOM 662 N N . ASN A 1 86 ? 6.539 -10.672 -1.265 1.00 96.38 86 ASN A N 1
ATOM 663 C CA . ASN A 1 86 ? 6.858 -9.605 -0.311 1.00 96.38 86 ASN A CA 1
ATOM 664 C C . ASN A 1 86 ? 5.698 -9.277 0.638 1.00 96.38 86 ASN A C 1
ATOM 666 O O . ASN A 1 86 ? 5.923 -9.054 1.826 1.00 96.38 86 ASN A O 1
ATOM 670 N N . ASN A 1 87 ? 4.458 -9.318 0.154 1.00 97.44 87 ASN A N 1
ATOM 671 C CA . ASN A 1 87 ? 3.259 -9.183 0.977 1.00 97.44 87 ASN A CA 1
ATOM 672 C C . ASN A 1 87 ? 3.172 -10.311 2.010 1.00 97.44 87 ASN A C 1
ATOM 674 O O . ASN A 1 87 ? 2.897 -10.051 3.178 1.00 97.44 87 ASN A O 1
ATOM 678 N N . ALA A 1 88 ? 3.473 -11.554 1.624 1.00 97.19 88 ALA A N 1
ATOM 679 C CA . ALA A 1 88 ? 3.531 -12.657 2.576 1.00 97.19 88 ALA A CA 1
ATOM 680 C C . ALA A 1 88 ? 4.665 -12.481 3.602 1.00 97.19 88 ALA A C 1
ATOM 682 O O . ALA A 1 88 ? 4.483 -12.842 4.766 1.00 97.19 88 ALA A O 1
ATOM 683 N N . MET A 1 89 ? 5.813 -11.908 3.210 1.00 96.19 89 MET A N 1
ATOM 684 C CA . MET A 1 89 ? 6.884 -11.565 4.157 1.00 96.19 89 MET A CA 1
ATOM 685 C C . MET A 1 89 ? 6.428 -10.488 5.139 1.00 96.19 89 MET A C 1
ATOM 687 O O . MET A 1 89 ? 6.671 -10.626 6.336 1.00 96.19 89 MET A O 1
ATOM 691 N N . LEU A 1 90 ? 5.754 -9.442 4.649 1.00 96.88 90 LEU A N 1
ATOM 692 C CA . LEU A 1 90 ? 5.173 -8.394 5.482 1.00 96.88 90 LEU A CA 1
ATOM 693 C C . LEU A 1 90 ? 4.196 -8.988 6.494 1.00 96.88 90 LEU A C 1
ATOM 695 O O . LEU A 1 90 ? 4.356 -8.735 7.683 1.00 96.88 90 LEU A O 1
ATOM 699 N N . CYS A 1 91 ? 3.217 -9.777 6.044 1.00 97.50 91 CYS A N 1
ATOM 700 C CA . CYS A 1 91 ? 2.218 -10.335 6.947 1.00 97.50 91 CYS A CA 1
ATOM 701 C C . CYS A 1 91 ? 2.882 -11.190 8.029 1.00 97.50 91 CYS A C 1
ATOM 703 O O . CYS A 1 91 ? 2.702 -10.919 9.210 1.00 97.50 91 CYS A O 1
ATOM 705 N N . ARG A 1 92 ? 3.776 -12.118 7.653 1.00 96.88 92 ARG A N 1
ATOM 706 C CA . ARG A 1 92 ? 4.519 -12.928 8.635 1.00 96.88 92 ARG A CA 1
ATOM 707 C C . ARG A 1 92 ? 5.334 -12.089 9.610 1.00 96.88 92 ARG A C 1
ATOM 709 O O . ARG A 1 92 ? 5.390 -12.410 10.795 1.00 96.88 92 ARG A O 1
ATOM 716 N N . PHE A 1 93 ? 5.979 -11.036 9.119 1.00 96.56 93 PHE A N 1
ATOM 717 C CA . PHE A 1 93 ? 6.724 -10.109 9.956 1.00 96.56 93 PHE A CA 1
ATOM 718 C C . PHE A 1 93 ? 5.803 -9.440 10.983 1.00 96.56 93 PHE A C 1
ATOM 720 O O . PHE A 1 93 ? 6.108 -9.478 12.169 1.00 96.56 93 PHE A O 1
ATOM 727 N N . LEU A 1 94 ? 4.661 -8.892 10.562 1.00 96.62 94 LEU A N 1
ATOM 728 C CA . LEU A 1 94 ? 3.702 -8.246 11.463 1.00 96.62 94 LEU A CA 1
ATOM 729 C C . LEU A 1 94 ? 3.066 -9.233 12.454 1.00 96.62 94 LEU A C 1
ATOM 731 O O . LEU A 1 94 ? 2.948 -8.918 13.639 1.00 96.62 94 LEU A O 1
ATOM 735 N N . ASP A 1 95 ? 2.725 -10.434 11.990 1.00 97.38 95 ASP A N 1
ATOM 736 C CA . ASP A 1 95 ? 2.133 -11.500 12.801 1.00 97.38 95 ASP A CA 1
ATOM 737 C C . ASP A 1 95 ? 3.099 -11.960 13.902 1.00 97.38 95 ASP A C 1
ATOM 739 O O . ASP A 1 95 ? 2.683 -12.210 15.031 1.00 97.38 95 ASP A O 1
ATOM 743 N N . THR A 1 96 ? 4.407 -11.988 13.612 1.00 97.12 96 THR A N 1
ATOM 744 C CA . THR A 1 96 ? 5.455 -12.332 14.593 1.00 97.12 96 THR A CA 1
ATOM 745 C C . THR A 1 96 ? 5.456 -11.381 15.796 1.00 97.12 96 THR A C 1
ATOM 747 O O . THR A 1 96 ? 5.762 -11.800 16.910 1.00 97.12 96 THR A O 1
ATOM 750 N N . PHE A 1 97 ? 5.082 -10.113 15.601 1.00 95.38 97 PHE A N 1
ATOM 751 C CA . PHE A 1 97 ? 4.960 -9.122 16.678 1.00 95.38 97 PHE A CA 1
ATOM 752 C C . PHE A 1 97 ? 3.542 -9.020 17.259 1.00 95.38 97 PHE A C 1
ATOM 754 O O . PHE A 1 97 ? 3.312 -8.208 18.154 1.00 95.38 97 PHE A O 1
ATOM 761 N N . GLY A 1 98 ? 2.593 -9.825 16.772 1.00 96.38 98 GLY A N 1
ATOM 762 C CA . GLY A 1 98 ? 1.224 -9.858 17.282 1.00 96.38 98 GLY A CA 1
ATOM 763 C C . GLY A 1 98 ? 0.404 -8.605 16.967 1.00 96.38 98 GLY A C 1
ATOM 764 O O . GLY A 1 98 ? -0.472 -8.240 17.752 1.00 96.38 98 GLY A O 1
ATOM 765 N N . PHE A 1 99 ? 0.684 -7.914 15.856 1.00 97.31 99 PHE A N 1
ATOM 766 C CA . PHE A 1 99 ? -0.143 -6.781 15.440 1.00 97.31 99 PHE A CA 1
ATOM 767 C C . PHE A 1 99 ? -1.560 -7.229 15.046 1.00 97.31 99 PHE A C 1
ATOM 769 O O . PHE A 1 99 ? -1.740 -8.214 14.340 1.00 97.31 99 PHE A O 1
ATOM 776 N N . ASP A 1 100 ? -2.567 -6.452 15.456 1.00 96.88 100 ASP A N 1
ATOM 777 C CA . ASP A 1 100 ? -3.968 -6.603 15.038 1.00 96.88 100 ASP A CA 1
ATOM 778 C C . ASP A 1 100 ? -4.256 -5.668 13.854 1.00 96.88 100 ASP A C 1
ATOM 780 O O . ASP A 1 100 ? -4.392 -4.450 14.034 1.00 96.88 100 ASP A O 1
ATOM 784 N N . TYR A 1 101 ? -4.303 -6.233 12.645 1.00 97.56 101 TYR A N 1
ATOM 785 C CA . TYR A 1 101 ? -4.478 -5.504 11.389 1.00 97.56 101 TYR A CA 1
ATOM 786 C C . TYR A 1 101 ? -5.286 -6.302 10.356 1.00 97.56 101 TYR A C 1
ATOM 788 O O . TYR A 1 101 ? -5.355 -7.527 10.390 1.00 97.56 101 TYR A O 1
ATOM 796 N N . GLU A 1 102 ? -5.867 -5.589 9.394 1.00 97.81 102 GLU A N 1
ATOM 797 C CA . GLU A 1 102 ? -6.415 -6.162 8.166 1.00 97.81 102 GLU A CA 1
ATOM 798 C C . GLU A 1 102 ? -5.492 -5.816 6.999 1.00 97.81 102 GLU A C 1
ATOM 800 O O . GLU A 1 102 ? -5.227 -4.641 6.739 1.00 97.81 102 GLU A O 1
ATOM 805 N N . PHE A 1 103 ? -4.995 -6.831 6.296 1.00 98.00 103 PHE A N 1
ATOM 806 C CA . PHE A 1 103 ? -4.208 -6.629 5.086 1.00 98.00 103 PHE A CA 1
ATOM 807 C C . PHE A 1 103 ? -5.113 -6.307 3.892 1.00 98.00 103 PHE A C 1
ATOM 809 O O . PHE A 1 103 ? -6.084 -7.018 3.629 1.00 98.00 103 PHE A O 1
ATOM 816 N N . ALA A 1 104 ? -4.755 -5.282 3.120 1.00 98.00 104 ALA A N 1
ATOM 817 C CA . ALA A 1 104 ? -5.435 -4.927 1.881 1.00 98.00 104 ALA A CA 1
ATOM 818 C C . ALA A 1 104 ? -4.440 -4.757 0.732 1.00 98.00 104 ALA A C 1
ATOM 820 O O . ALA A 1 104 ? -3.444 -4.057 0.860 1.00 98.00 104 ALA A O 1
ATOM 821 N N . SER A 1 105 ? -4.749 -5.373 -0.406 1.00 98.38 105 SER A N 1
ATOM 822 C CA . SER A 1 105 ? -3.989 -5.252 -1.654 1.00 98.38 105 SER A CA 1
ATOM 823 C C . SER A 1 105 ? -4.605 -4.164 -2.529 1.00 98.38 105 SER A C 1
ATOM 825 O O . SER A 1 105 ? -5.805 -4.228 -2.828 1.00 98.38 105 SER A O 1
ATOM 827 N N . ALA A 1 106 ? -3.791 -3.206 -2.975 1.00 98.25 106 ALA A N 1
ATOM 828 C CA . ALA A 1 106 ? -4.196 -2.198 -3.947 1.00 98.25 106 ALA A CA 1
ATOM 829 C C . ALA A 1 106 ? -4.714 -2.858 -5.226 1.00 98.25 106 ALA A C 1
ATOM 831 O O . ALA A 1 106 ? -5.824 -2.563 -5.656 1.00 98.25 106 ALA A O 1
ATOM 832 N N . THR A 1 107 ? -3.981 -3.823 -5.777 1.00 98.31 107 THR A N 1
ATOM 833 C CA . THR A 1 107 ? -4.351 -4.565 -6.987 1.00 98.31 107 THR A CA 1
ATOM 834 C C . THR A 1 107 ? -5.740 -5.177 -6.855 1.00 98.31 107 THR A C 1
ATOM 836 O O . THR A 1 107 ? -6.551 -5.060 -7.772 1.00 98.31 107 THR A O 1
ATOM 839 N N . LYS A 1 108 ? -6.054 -5.806 -5.713 1.00 98.06 108 LYS A N 1
ATOM 840 C CA . LYS A 1 108 ? -7.396 -6.359 -5.473 1.00 98.06 108 LYS A CA 1
ATOM 841 C C . LYS A 1 108 ? -8.456 -5.263 -5.392 1.00 98.06 108 LYS A C 1
ATOM 843 O O . LYS A 1 108 ? -9.536 -5.443 -5.942 1.00 98.06 108 LYS A O 1
ATOM 848 N N . TYR A 1 109 ? -8.171 -4.149 -4.720 1.00 98.12 109 TYR A N 1
ATOM 849 C CA . TYR A 1 109 ? -9.127 -3.048 -4.572 1.00 98.12 109 TYR A CA 1
ATOM 850 C C . TYR A 1 109 ? -9.428 -2.373 -5.915 1.00 98.12 109 TYR A C 1
ATOM 852 O O . TYR A 1 109 ? -10.601 -2.193 -6.238 1.00 98.12 109 TYR A O 1
ATOM 860 N N . TYR A 1 110 ? -8.398 -2.083 -6.715 1.00 98.06 110 TYR A N 1
ATOM 861 C CA . TYR A 1 110 ? -8.539 -1.542 -8.068 1.00 98.06 110 TYR A CA 1
ATOM 862 C C . TYR A 1 110 ? -9.285 -2.515 -8.988 1.00 98.06 110 TYR A C 1
ATOM 864 O O . TYR A 1 110 ? -10.282 -2.137 -9.589 1.00 98.06 110 TYR A O 1
ATOM 872 N N . LYS A 1 111 ? -8.875 -3.791 -9.059 1.00 97.88 111 LYS A N 1
ATOM 873 C CA . LYS A 1 111 ? -9.532 -4.780 -9.940 1.00 97.88 111 LYS A CA 1
ATOM 874 C C . LYS A 1 111 ? -10.984 -5.074 -9.558 1.00 97.88 111 LYS A C 1
ATOM 876 O O . LYS A 1 111 ? -11.761 -5.475 -10.415 1.00 97.88 111 LYS A O 1
ATOM 881 N N . ALA A 1 112 ? -11.346 -4.905 -8.287 1.00 98.19 112 ALA A N 1
ATOM 882 C CA . ALA A 1 112 ? -12.718 -5.067 -7.812 1.00 98.19 112 ALA A CA 1
ATOM 883 C C . ALA A 1 112 ? -13.580 -3.800 -7.978 1.00 98.19 112 ALA A C 1
ATOM 885 O O . ALA A 1 112 ? -14.728 -3.803 -7.539 1.00 98.19 112 ALA A O 1
ATOM 886 N N . GLY A 1 113 ? -13.030 -2.715 -8.535 1.00 97.94 113 GLY A N 1
ATOM 887 C CA . GLY A 1 113 ? -13.739 -1.453 -8.744 1.00 97.94 113 GLY A CA 1
ATOM 888 C C . GLY A 1 113 ? -14.013 -0.651 -7.468 1.00 97.94 113 GLY A C 1
ATOM 889 O O . GLY A 1 113 ? -14.820 0.275 -7.466 1.00 97.94 113 GLY A O 1
ATOM 890 N N . ARG A 1 114 ? -13.352 -0.973 -6.343 1.00 97.81 114 ARG A N 1
ATOM 891 C CA . ARG A 1 114 ? -13.600 -0.296 -5.050 1.00 97.81 114 ARG A CA 1
ATOM 892 C C . ARG A 1 114 ? -13.244 1.189 -5.062 1.00 97.81 114 ARG A C 1
ATOM 894 O O . ARG A 1 114 ? -13.721 1.924 -4.201 1.00 97.81 114 ARG A O 1
ATOM 901 N N . PHE A 1 115 ? -12.382 1.605 -5.984 1.00 97.88 115 PHE A N 1
ATOM 902 C CA . PHE A 1 115 ? -11.952 2.992 -6.121 1.00 97.88 115 PHE A CA 1
ATOM 903 C C . PHE A 1 115 ? -12.627 3.728 -7.281 1.00 97.88 115 PHE A C 1
ATOM 905 O O . PHE A 1 115 ? -12.443 4.936 -7.378 1.00 97.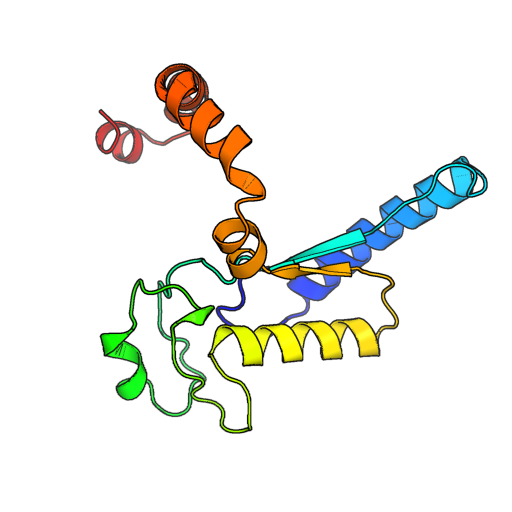88 115 PHE A O 1
ATOM 912 N N . ASP A 1 116 ? -13.435 3.060 -8.109 1.00 98.25 116 ASP A N 1
ATOM 913 C CA . ASP A 1 116 ? -13.939 3.618 -9.372 1.00 98.25 116 ASP A CA 1
ATOM 914 C C . ASP A 1 116 ? -14.702 4.931 -9.178 1.00 98.25 116 ASP A C 1
ATOM 916 O O . ASP A 1 116 ? -14.436 5.902 -9.881 1.00 98.25 116 ASP A O 1
ATOM 920 N N . GLU A 1 117 ? -15.583 5.007 -8.174 1.00 98.31 117 GLU A N 1
ATOM 921 C CA . GLU A 1 117 ? -16.327 6.239 -7.864 1.00 98.31 117 GLU A CA 1
ATOM 922 C C . GLU A 1 117 ? -15.381 7.419 -7.587 1.00 98.31 117 GLU A C 1
ATOM 924 O O . GLU A 1 117 ? -15.576 8.528 -8.086 1.00 98.31 117 GLU A O 1
ATOM 929 N N . VAL A 1 118 ? -14.335 7.182 -6.794 1.00 97.56 118 VAL A N 1
ATOM 930 C CA . VAL A 1 118 ? -13.381 8.224 -6.401 1.00 97.56 118 VAL A CA 1
ATOM 931 C C . VAL A 1 118 ? -12.428 8.552 -7.548 1.00 97.56 118 VAL A C 1
ATOM 933 O O . VAL A 1 118 ? -12.064 9.713 -7.703 1.00 97.56 118 VAL A O 1
ATOM 936 N N . LEU A 1 119 ? -12.057 7.574 -8.377 1.00 97.88 119 LEU A N 1
ATOM 937 C CA . LEU A 1 119 ? -11.231 7.789 -9.568 1.00 97.88 119 LEU A CA 1
ATOM 938 C C . LEU A 1 119 ? -11.961 8.644 -10.609 1.00 97.88 119 LEU A C 1
ATOM 940 O O . LEU A 1 119 ? -11.373 9.587 -11.136 1.00 97.88 119 LEU A O 1
ATOM 944 N N . LEU A 1 120 ? -13.246 8.372 -10.856 1.00 98.38 120 LEU A N 1
ATOM 945 C CA . LEU A 1 120 ? -14.082 9.199 -11.729 1.00 98.38 120 LEU A CA 1
ATOM 946 C C . LEU A 1 120 ? -14.195 10.622 -11.176 1.00 98.38 120 LEU A C 1
ATOM 948 O O . LEU A 1 120 ? -13.951 11.582 -11.902 1.00 98.38 120 LEU A O 1
ATOM 952 N N . ARG A 1 121 ? -14.446 10.766 -9.869 1.00 98.25 121 ARG A N 1
ATOM 953 C CA . ARG A 1 121 ? -14.471 12.083 -9.217 1.00 98.25 121 ARG A CA 1
ATOM 954 C C . ARG A 1 121 ? -13.130 12.811 -9.315 1.00 98.25 121 ARG A C 1
ATOM 956 O O . ARG A 1 121 ? -13.116 14.022 -9.501 1.00 98.25 121 ARG A O 1
ATOM 963 N N . ALA A 1 122 ? -12.008 12.106 -9.181 1.00 97.88 122 ALA A N 1
ATOM 964 C CA . ALA A 1 122 ? -10.683 12.699 -9.331 1.00 97.88 122 ALA A CA 1
ATOM 965 C C . ALA A 1 122 ? -10.453 13.208 -10.762 1.00 97.88 122 ALA A C 1
ATOM 967 O O . ALA A 1 122 ? -9.897 14.288 -10.931 1.00 97.88 122 ALA A O 1
ATOM 968 N N . ALA A 1 123 ? -10.934 12.483 -11.776 1.00 97.62 123 ALA A N 1
ATOM 969 C CA . ALA A 1 123 ? -10.891 12.930 -13.167 1.00 97.62 123 ALA A CA 1
ATOM 970 C C . ALA A 1 123 ? -11.791 14.156 -13.413 1.00 97.62 123 ALA A C 1
ATOM 972 O O . ALA A 1 123 ? -11.355 15.118 -14.037 1.00 97.62 123 ALA A O 1
ATOM 973 N N . GLU A 1 124 ? -13.013 14.168 -12.870 1.00 98.25 124 GLU A N 1
ATOM 974 C CA . GLU A 1 124 ? -13.922 15.327 -12.933 1.00 98.25 124 GLU A CA 1
ATOM 975 C C . GLU A 1 124 ? -13.345 16.574 -12.249 1.00 98.25 124 GLU A C 1
ATOM 977 O O . GLU A 1 124 ? -13.657 17.700 -12.630 1.00 98.25 124 GLU A O 1
ATOM 982 N N . ARG A 1 125 ? -12.523 16.373 -11.215 1.00 97.75 125 ARG A N 1
ATOM 983 C CA . ARG A 1 125 ? -11.911 17.424 -10.391 1.00 97.75 125 ARG A CA 1
ATOM 984 C C . ARG A 1 125 ? -10.434 17.627 -10.694 1.00 97.75 125 ARG A C 1
ATOM 986 O O . ARG A 1 125 ? -9.712 18.152 -9.851 1.00 97.75 125 ARG A O 1
ATOM 993 N N . TYR A 1 126 ? -9.987 17.218 -11.877 1.00 95.75 126 TYR A N 1
ATOM 994 C CA . TYR A 1 126 ? -8.583 17.278 -12.259 1.00 95.75 126 TYR A CA 1
ATOM 995 C C . TYR A 1 126 ? -7.991 18.681 -12.068 1.00 95.75 126 TYR A C 1
ATOM 997 O O . TYR A 1 126 ? -6.989 18.821 -11.371 1.00 95.75 126 TYR A O 1
ATOM 1005 N N . ASP A 1 127 ? -8.647 19.720 -12.591 1.00 95.81 127 ASP A N 1
ATOM 1006 C CA . ASP A 1 127 ? -8.151 21.099 -12.497 1.00 95.81 127 ASP A CA 1
ATOM 1007 C C . ASP A 1 127 ? -8.079 21.594 -11.047 1.00 95.81 127 ASP A C 1
ATOM 1009 O O . ASP A 1 127 ? -7.097 22.223 -10.653 1.00 95.81 127 ASP A O 1
ATOM 1013 N N . ASP A 1 128 ? -9.075 21.250 -10.225 1.00 96.75 128 ASP A N 1
ATOM 1014 C CA . ASP A 1 128 ? -9.094 21.582 -8.797 1.00 96.75 128 ASP A CA 1
ATOM 1015 C C . ASP A 1 128 ? -7.913 20.907 -8.067 1.00 96.75 128 ASP A C 1
ATOM 1017 O O . ASP A 1 128 ? -7.219 21.534 -7.262 1.00 96.75 128 ASP A O 1
ATOM 1021 N N . ILE A 1 129 ? -7.640 19.633 -8.380 1.00 95.25 129 ILE A N 1
ATOM 1022 C CA . ILE A 1 129 ? -6.497 18.883 -7.837 1.00 95.25 129 ILE A CA 1
ATOM 1023 C C . ILE A 1 129 ? -5.178 19.514 -8.293 1.00 95.25 129 ILE A C 1
ATOM 1025 O O . ILE A 1 129 ? -4.283 19.725 -7.471 1.00 95.25 129 ILE A O 1
ATOM 1029 N N . MET A 1 130 ? -5.049 19.855 -9.576 1.00 92.56 130 MET A N 1
ATOM 1030 C CA . MET A 1 130 ? -3.853 20.501 -10.119 1.00 92.56 130 MET A CA 1
ATOM 1031 C C . MET A 1 130 ? -3.631 21.888 -9.512 1.00 92.56 130 MET A C 1
ATOM 1033 O O . MET A 1 130 ? -2.494 22.228 -9.187 1.00 92.56 130 MET A O 1
ATOM 1037 N N . GLY A 1 131 ? -4.695 22.653 -9.259 1.00 94.44 131 GLY A N 1
ATOM 1038 C CA . GLY A 1 131 ? -4.629 23.944 -8.575 1.00 94.44 131 GLY A CA 1
ATOM 1039 C C . GLY A 1 131 ? -4.033 23.851 -7.167 1.00 94.44 131 GLY A C 1
ATOM 1040 O O . GLY A 1 131 ? -3.307 24.751 -6.746 1.00 94.44 131 GLY A O 1
ATOM 1041 N N . VAL A 1 132 ? -4.270 22.741 -6.458 1.00 93.25 132 VAL A N 1
ATOM 1042 C CA . VAL A 1 132 ? -3.646 22.458 -5.154 1.00 93.25 132 VAL A CA 1
ATOM 1043 C C . VAL A 1 132 ? -2.223 21.914 -5.306 1.00 93.25 132 VAL A C 1
ATOM 1045 O O . VAL A 1 132 ? -1.339 22.279 -4.533 1.00 93.25 132 VAL A O 1
ATOM 1048 N N . MET A 1 133 ? -1.986 21.040 -6.287 1.00 92.00 133 MET A N 1
ATOM 1049 C CA . MET A 1 133 ? -0.712 20.338 -6.449 1.00 92.00 133 MET A CA 1
ATOM 1050 C C . MET A 1 133 ? 0.392 21.221 -7.034 1.00 92.00 133 MET A C 1
ATOM 1052 O O . MET A 1 133 ? 1.502 21.220 -6.502 1.00 92.00 133 MET A O 1
ATOM 1056 N N . LEU A 1 134 ? 0.120 21.988 -8.094 1.00 89.50 134 LEU A N 1
ATOM 1057 C CA . LEU A 1 134 ? 1.136 22.770 -8.811 1.00 89.50 134 LEU A CA 1
ATOM 1058 C C . LEU A 1 134 ? 1.939 23.706 -7.894 1.00 89.50 134 LEU A C 1
ATOM 1060 O O . LEU A 1 134 ? 3.167 23.658 -7.975 1.00 89.50 134 LEU A O 1
ATOM 1064 N N . PRO A 1 135 ? 1.333 24.475 -6.967 1.00 90.00 135 PRO A N 1
ATOM 1065 C CA . PRO A 1 135 ? 2.084 25.353 -6.066 1.00 90.00 135 PRO A CA 1
ATOM 1066 C C . PRO A 1 135 ? 3.078 24.621 -5.154 1.00 90.00 135 PRO A C 1
ATOM 1068 O O . PRO A 1 135 ? 4.031 25.229 -4.674 1.00 90.00 135 PRO A O 1
ATOM 1071 N N . THR A 1 136 ? 2.865 23.325 -4.902 1.00 86.69 136 THR A N 1
ATOM 1072 C CA . THR A 1 136 ? 3.747 22.499 -4.059 1.00 86.69 136 THR A CA 1
ATOM 1073 C C . THR A 1 136 ? 4.926 21.901 -4.827 1.00 86.69 136 THR A C 1
ATOM 1075 O O . THR A 1 136 ? 5.872 21.393 -4.221 1.00 86.69 136 THR A O 1
ATOM 1078 N N . LEU A 1 137 ? 4.885 21.948 -6.161 1.00 83.62 137 LEU A N 1
ATOM 1079 C CA . LEU A 1 137 ? 5.918 21.404 -7.032 1.00 83.62 137 LEU A CA 1
ATOM 1080 C C . LEU A 1 137 ? 6.960 22.474 -7.367 1.00 83.62 137 LEU A C 1
ATOM 1082 O O . LEU A 1 137 ? 6.635 23.636 -7.593 1.00 83.62 137 LEU A O 1
ATOM 1086 N N . GLY A 1 138 ? 8.228 22.063 -7.444 1.00 80.38 138 GLY A N 1
ATOM 1087 C CA . GLY A 1 138 ? 9.292 22.926 -7.956 1.00 80.38 138 GLY A CA 1
ATOM 1088 C C . GLY A 1 138 ? 9.074 23.294 -9.436 1.00 80.38 138 GLY A C 1
ATOM 1089 O O . GLY A 1 138 ? 8.405 22.538 -10.149 1.00 80.38 138 GLY A O 1
ATOM 1090 N N . PRO A 1 139 ? 9.672 24.398 -9.927 1.00 77.88 139 PRO A N 1
ATOM 1091 C CA . PRO A 1 139 ? 9.396 24.947 -11.261 1.00 77.88 139 PRO A CA 1
ATOM 1092 C C . PRO A 1 139 ? 9.563 23.937 -12.408 1.00 77.88 139 PRO A C 1
ATOM 1094 O O . PRO A 1 139 ? 8.732 23.879 -13.309 1.00 77.88 139 PRO A O 1
ATOM 1097 N N . GLU A 1 140 ? 10.588 23.080 -12.344 1.00 72.38 140 GLU A N 1
ATOM 1098 C CA . GLU A 1 140 ? 10.846 22.048 -13.363 1.00 72.38 140 GLU A CA 1
ATOM 1099 C C . GLU A 1 140 ? 9.737 20.994 -13.444 1.00 72.38 140 GLU A C 1
ATOM 1101 O O . GLU A 1 140 ? 9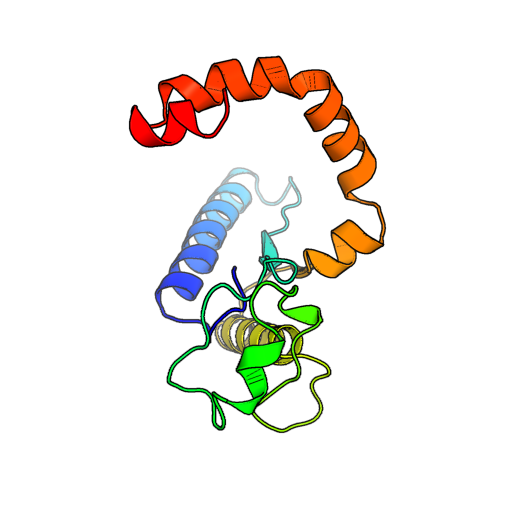.405 20.523 -14.528 1.00 72.38 140 GLU A O 1
ATOM 1106 N N . ARG A 1 141 ? 9.134 20.630 -12.305 1.00 71.62 141 ARG A N 1
ATOM 1107 C CA . ARG A 1 141 ? 8.020 19.677 -12.281 1.00 71.62 141 ARG A CA 1
ATOM 1108 C C . ARG A 1 141 ? 6.701 20.323 -12.658 1.00 71.62 141 ARG A C 1
ATOM 1110 O O . ARG A 1 141 ? 5.859 19.622 -13.192 1.00 71.62 141 ARG A O 1
ATOM 1117 N N . GLN A 1 142 ? 6.500 21.616 -12.419 1.00 73.62 142 GLN A N 1
ATOM 1118 C CA . GLN A 1 142 ? 5.278 22.291 -12.867 1.00 73.62 142 GLN A CA 1
ATOM 1119 C C . GLN A 1 142 ? 5.143 22.231 -14.397 1.00 73.62 142 GLN A C 1
ATOM 1121 O O . GLN A 1 142 ? 4.071 21.905 -14.898 1.00 73.62 142 GLN A O 1
ATOM 1126 N N . ALA A 1 143 ? 6.249 22.432 -15.122 1.00 70.88 143 ALA A N 1
ATOM 1127 C CA . ALA A 1 143 ? 6.282 22.418 -16.587 1.00 70.88 143 ALA A CA 1
ATOM 1128 C C . ALA A 1 143 ? 5.974 21.050 -17.230 1.00 70.88 143 ALA A C 1
ATOM 1130 O O . ALA A 1 143 ? 5.685 20.988 -18.419 1.00 70.88 143 ALA A O 1
ATOM 1131 N N . THR A 1 144 ? 6.032 19.942 -16.480 1.00 71.81 144 THR A N 1
ATOM 1132 C CA . THR A 1 144 ? 5.668 18.611 -17.007 1.00 71.81 144 THR A CA 1
ATOM 1133 C C . THR A 1 144 ? 4.170 18.310 -16.938 1.00 71.81 144 THR A C 1
ATOM 1135 O O . THR A 1 144 ? 3.742 17.284 -17.458 1.00 71.81 144 THR A O 1
ATOM 1138 N N . TYR A 1 145 ? 3.387 19.168 -16.277 1.00 58.84 145 TYR A N 1
ATOM 1139 C CA . TYR A 1 145 ? 1.931 19.027 -16.145 1.00 58.84 145 TYR A CA 1
ATOM 1140 C C . TYR A 1 145 ? 1.146 20.139 -16.865 1.00 58.84 145 TYR A C 1
ATOM 1142 O O . TYR A 1 145 ? -0.076 20.178 -16.742 1.00 58.84 145 TYR A O 1
ATOM 1150 N N . SER A 1 146 ? 1.837 21.041 -17.572 1.00 49.97 146 SER A N 1
ATOM 1151 C CA . 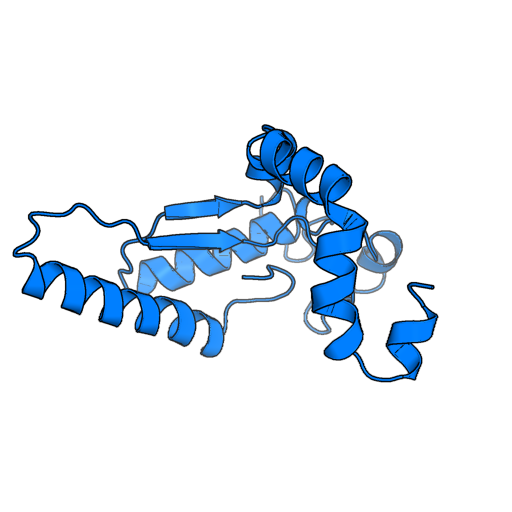SER A 1 146 ? 1.265 22.135 -18.371 1.00 49.97 146 SER A CA 1
ATOM 1152 C C . SER A 1 146 ? 1.173 21.787 -19.848 1.00 49.97 146 SER A C 1
ATOM 1154 O O . SER A 1 146 ? 2.180 21.239 -20.352 1.00 49.97 146 SER A O 1
#

Radius of gyration: 18.71 Å; chains: 1; bounding box: 38×46×46 Å

=== Feature glossary ===
Reading guide. The protein is described through the following features:

Foldseek 3Di. A 3Di character summarizes, for each residue, the relative orientation of the Cα frame of its nearest spatial neighbor. Because it encodes fold topology rather than chemistry, 3Di alignments detect remote structural similarity that sequence alignment misses.

Contact-map, Ramachandran, and PAE plots. Plot images: a contact map (which residues are close in 3D, as an N×N binary image), a Ramachandran scatter (backbone torsion angles, revealing secondary-structure composition at a glance), and — for AlphaFold structures — a PAE heatmap (pairwise prediction confidence).

Radius of gyration, Cα contacts, bounding box. Radius of gyration (Rg) is the root-mean-square distance of Cα atoms from their centroid — a single number for overall size and compactness. A globular domain of N residues has Rg ≈ 2.2·N^0.38 Å; an extended or disordered chain has a much larger Rg. The Cα contact count is the number of residue pairs whose Cα atoms are within 8 Å and are more than four positions apart in sequence — a standard proxy for tertiary packing density. The bounding box is the smallest axis-aligned box enclosing all Cα atoms.

Secondary structure (8-state, DSSP). Eight-state secondary structure (DSSP): H is the canonical α-helix, G the tighter 3₁₀-helix, I the wider π-helix; E/B are β-structure, T and S are turns and bends, and '-' is everything else. DSSP derives these from the pattern of main-chain N–H···O=C hydrogen bonds, not from the sequence.

B-factor. B-factor (Debye–Waller factor) reflects atomic displacement in the crystal lattice. It is an experimental observable (units Å²), not a prediction; low values mean the atom is pinned down, high values mean it moves or is heterogeneous across the crystal.

pLDDT. pLDDT is the predicted lDDT-Cα score: AlphaFold's confidence that the local environment of each residue (all inter-atomic distances within 15 Å) is correctly placed. It is a per-residue number between 0 and 100, with higher meaning more reliable.

Nearest PDB structures. Nearest PDB neighbors are the top structural matches found by Foldseek when searching this structure against the entire Protein Data Bank. Each hit reports a TM-score (0 to 1; >0.5 almost always implies the same fold) and an E-value. These are *structural* homologs — they may share no detectable sequence similarity.

Solvent-accessible surface area. Accessible surface area quantifies burial. A residue with SASA near zero is packed into the hydrophobic core; one with SASA >100 Å² sits on the surface. Computed here via the Shrake–Rupley numerical algorithm with a 1.4 Å probe.

Rendered structure images. Structure images are PyMOL renders from six orthogonal camera directions. Cartoon representation draws helices as coils and strands as arrows; sticks shows the backbone as bonds; surface shows the solvent-excluded envelope. Rainbow coloring maps sequence position to hue (blue→red, N→C); chain coloring assigns a distinct color per polypeptide.

Backbone torsions (φ/ψ). φ (phi) and ψ (psi) are the two rotatable backbone dihedrals per residue: φ is the C(i-1)–N–Cα–C torsion, ψ is the N–Cα–C–N(i+1) torsion, both in degrees on (−180°, 180°]. α-helical residues cluster near (−60°, −45°); β-strand residues near (−120°, +130°). A Ramachandran plot is simply a scatter of (φ, ψ) for every residue.

Predicted aligned error. Predicted Aligned Error (PAE) is an AlphaFold confidence matrix: entry (i, j) is the expected error in the position of residue j, in ångströms, when the prediction is superimposed on the true structure at residue i. Low PAE within a block of residues means that block is internally rigid and well-predicted; high PAE between two blocks means their relative placement is uncertain even if each block individually is confident.

mmCIF coordinates. Structure coordinates are given as an mmCIF _atom_site loop: one row per atom with element, residue name, chain id, sequence number, and x/y/z position in Å. Only the four main-chain atoms per residue are included here; side chains are omitted to keep the record compact.

InterPro / GO / CATH / organism. Database cross-references. InterPro integrates a dozen domain/family signature databases into unified entries with residue-range hits. GO terms attach function/process/location labels with evidence codes. CATH codes position the fold in a four-level structural taxonomy. Organism is the NCBI-taxonomy species name.

Secondary structure (3-state, P-SEA). SS3 is a coarse helix/strand/coil call (letters a/b/c) made by the P-SEA algorithm from inter-Cα distances and dihedrals. It is less detailed than DSSP but needs only Cα positions.

Sequence. Sequence gives the chain of amino acids in standard one-letter code (A=alanine, C=cysteine, …, Y=tyrosine), read N→C. It is the only feature that is directly encoded by the gene; all structural features are derived from the folded form of this sequence.